Protein AF-A0A836BAC4-F1 (afdb_monomer)

Radius of gyration: 20.28 Å; Cα contacts (8 Å, |Δi|>4): 140; chains: 1; bounding box: 60×24×61 Å

Foldseek 3Di:
DPPVVVVVVVVVVVVVVVVVVVVLVVLQVVLVVLLLQLLLLVQVCLQVLDLDQDDDPDPDFQV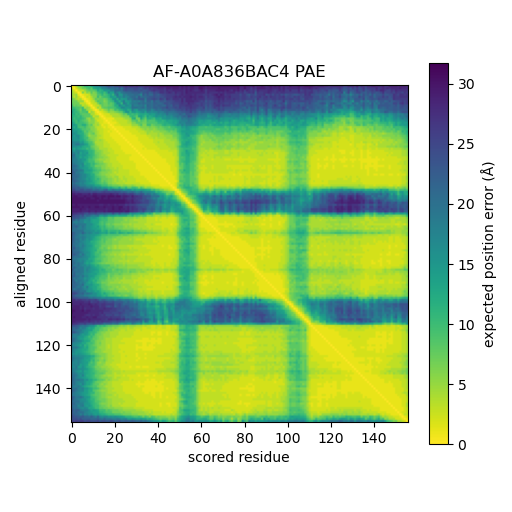VSCVVDVLSQVLLVVLCVLLVHPDHSVVVRVVSVVSNPDPDDPRHDRSLVVSLVSLVVSVVSCVLVSCCVPPVSSSSCSVRSNVSVVSSVVSD

Structure (mmCIF, N/CA/C/O backbone):
data_AF-A0A836BAC4-F1
#
_entry.id   AF-A0A836BAC4-F1
#
loop_
_atom_site.group_PDB
_atom_site.id
_atom_site.type_symbol
_atom_site.label_atom_id
_atom_site.label_alt_id
_atom_site.label_comp_id
_atom_site.label_asym_id
_atom_site.label_entity_id
_atom_site.label_seq_id
_atom_site.pdbx_PDB_ins_code
_atom_site.Cartn_x
_atom_site.Cartn_y
_atom_site.Cartn_z
_atom_site.occupancy
_atom_site.B_iso_or_equiv
_atom_site.auth_seq_id
_atom_site.auth_comp_id
_atom_site.auth_asym_id
_atom_site.auth_atom_id
_atom_site.pdbx_PDB_model_num
ATOM 1 N N . MET A 1 1 ? -40.565 -7.889 39.334 1.00 55.81 1 MET A N 1
ATOM 2 C CA . MET A 1 1 ? -39.093 -8.050 39.348 1.00 55.81 1 MET A CA 1
ATOM 3 C C . MET A 1 1 ? -38.444 -8.237 37.966 1.00 55.81 1 MET A C 1
ATOM 5 O O . MET A 1 1 ? -37.233 -8.116 37.904 1.00 55.81 1 MET A O 1
ATOM 9 N N . LYS A 1 2 ? -39.179 -8.454 36.857 1.00 59.78 2 LYS A N 1
ATOM 10 C CA . LYS A 1 2 ? -38.569 -8.608 35.513 1.00 59.78 2 LYS A CA 1
ATOM 11 C C . LYS A 1 2 ? -38.077 -7.302 34.858 1.00 59.78 2 LYS A C 1
ATOM 13 O O . LYS A 1 2 ? -36.987 -7.287 34.308 1.00 59.78 2 LYS A O 1
ATOM 18 N N . ALA A 1 3 ? -38.812 -6.199 35.007 1.00 61.41 3 ALA A N 1
ATOM 19 C CA . ALA A 1 3 ? -38.512 -4.945 34.300 1.00 61.41 3 ALA A CA 1
ATOM 20 C C . ALA A 1 3 ? -37.167 -4.285 34.681 1.00 61.41 3 ALA A C 1
ATOM 22 O O . ALA A 1 3 ? -36.533 -3.656 33.844 1.00 61.41 3 ALA A O 1
ATOM 23 N N . GLY A 1 4 ? -36.706 -4.437 35.931 1.00 61.09 4 GLY A N 1
ATOM 24 C CA . GLY A 1 4 ? -35.423 -3.869 36.372 1.00 61.09 4 GLY A CA 1
ATOM 25 C C . GLY A 1 4 ? -34.198 -4.614 35.826 1.00 61.09 4 GLY A C 1
ATOM 26 O O . GLY A 1 4 ? -33.178 -3.991 35.554 1.00 61.09 4 GLY A O 1
ATOM 27 N N . TYR A 1 5 ? -34.321 -5.928 35.616 1.00 58.25 5 TYR A N 1
ATOM 28 C CA . TYR A 1 5 ? -33.255 -6.760 35.049 1.00 58.25 5 TYR A CA 1
ATOM 29 C C . TYR A 1 5 ? -33.097 -6.542 33.539 1.00 58.25 5 TYR A C 1
ATOM 31 O O . TYR A 1 5 ? -31.975 -6.488 33.043 1.00 58.25 5 TYR A O 1
ATOM 39 N N . GLU A 1 6 ? -34.203 -6.374 32.811 1.00 62.38 6 GLU A N 1
ATOM 40 C CA . GLU A 1 6 ? -34.182 -6.100 31.366 1.00 62.38 6 GLU A CA 1
ATOM 41 C C . GLU A 1 6 ? -33.557 -4.731 31.053 1.00 62.38 6 GLU A C 1
ATOM 43 O O . GLU A 1 6 ? -32.757 -4.625 30.125 1.00 62.38 6 GLU A O 1
ATOM 48 N N . LEU A 1 7 ? -33.824 -3.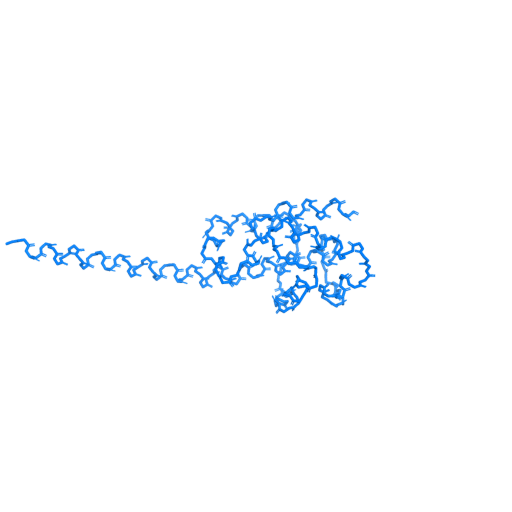711 31.879 1.00 62.66 7 LEU A N 1
ATOM 49 C CA . LEU A 1 7 ? -33.187 -2.397 31.753 1.00 62.66 7 LEU A CA 1
ATOM 50 C C . LEU A 1 7 ? -31.676 -2.457 32.026 1.00 62.66 7 LEU A C 1
ATOM 52 O O . LEU A 1 7 ? -30.898 -1.871 31.280 1.00 62.66 7 LEU A O 1
ATOM 56 N N . GLN A 1 8 ? -31.236 -3.186 33.056 1.00 61.44 8 GLN A N 1
ATOM 57 C CA . GLN A 1 8 ? -29.807 -3.333 33.367 1.00 61.44 8 GLN A CA 1
ATOM 58 C C . GLN A 1 8 ? -29.032 -4.071 32.266 1.00 61.44 8 GLN A C 1
ATOM 60 O O . GLN A 1 8 ? -27.905 -3.683 31.963 1.00 61.44 8 GLN A O 1
ATOM 65 N N . LEU A 1 9 ? -29.639 -5.081 31.634 1.00 63.50 9 LEU A N 1
ATOM 66 C CA . LEU A 1 9 ? -29.056 -5.781 30.485 1.00 63.50 9 LEU A CA 1
ATOM 67 C C . LEU A 1 9 ? -28.949 -4.863 29.259 1.00 63.50 9 LEU A C 1
ATOM 69 O O . LEU A 1 9 ? -27.877 -4.766 28.672 1.00 63.50 9 LEU A O 1
ATOM 73 N N . GLN A 1 10 ? -30.007 -4.112 28.933 1.00 62.62 10 GLN A N 1
ATOM 74 C CA . GLN A 1 10 ? -29.984 -3.151 27.821 1.00 62.62 10 GLN A CA 1
ATOM 75 C C . GLN A 1 10 ? -28.949 -2.037 28.020 1.00 62.62 10 GLN A C 1
ATOM 77 O O . GLN A 1 10 ? -28.268 -1.654 27.071 1.00 62.62 10 GLN A O 1
ATOM 82 N N . THR A 1 11 ? -28.800 -1.542 29.252 1.00 64.31 11 THR A N 1
ATOM 83 C CA . THR A 1 11 ? -27.812 -0.498 29.566 1.00 64.31 11 THR A CA 1
ATOM 84 C C . THR A 1 11 ? -26.385 -1.053 29.480 1.00 64.31 11 THR A C 1
ATOM 86 O O . THR A 1 11 ? -25.502 -0.400 28.934 1.00 64.31 11 THR A O 1
ATOM 89 N N . GLY A 1 12 ? -26.158 -2.282 29.963 1.00 66.00 12 GLY A N 1
ATOM 90 C CA . GLY A 1 12 ? -24.865 -2.962 29.855 1.00 66.00 12 GLY A CA 1
ATOM 91 C C . GLY A 1 12 ? -24.453 -3.240 28.406 1.00 66.00 12 GLY A C 1
ATOM 92 O O . GLY A 1 12 ? -23.298 -3.010 28.047 1.00 66.00 12 GLY A O 1
ATOM 93 N N . ASP A 1 13 ? -25.401 -3.659 27.565 1.00 70.75 13 ASP A N 1
ATOM 94 C CA . ASP A 1 13 ? -25.172 -3.901 26.138 1.00 70.75 13 ASP A CA 1
ATOM 95 C C . ASP A 1 13 ? -24.872 -2.603 25.371 1.00 70.75 13 ASP A C 1
ATOM 97 O O . ASP A 1 13 ? -23.965 -2.583 24.538 1.00 70.75 13 ASP A O 1
ATOM 101 N N . GLN A 1 14 ? -25.559 -1.497 25.687 1.00 71.50 14 GLN A N 1
ATOM 102 C CA . GLN A 1 14 ? -25.270 -0.182 25.098 1.00 71.50 14 GLN A CA 1
ATOM 103 C C . GLN A 1 14 ? -23.874 0.324 25.474 1.00 71.50 14 GLN A C 1
ATOM 105 O O . GLN A 1 14 ? -23.097 0.687 24.594 1.00 71.50 14 GLN A O 1
ATOM 110 N N . THR A 1 15 ? -23.504 0.267 26.756 1.00 76.06 15 THR A N 1
ATOM 111 C CA . THR A 1 15 ? -22.170 0.695 27.206 1.00 76.06 15 THR A CA 1
ATOM 112 C C . THR A 1 15 ? -21.056 -0.176 26.611 1.00 76.06 15 THR A C 1
ATOM 114 O O . THR A 1 15 ? -19.972 0.318 26.298 1.00 76.06 15 THR A O 1
ATOM 117 N N . LEU A 1 16 ? -21.285 -1.479 26.414 1.00 77.06 16 LEU A N 1
ATOM 118 C CA . LEU A 1 16 ? -20.341 -2.354 25.710 1.00 77.06 16 LEU A CA 1
ATOM 119 C C . LEU A 1 16 ? -20.184 -1.961 24.235 1.00 77.06 16 LEU A C 1
ATOM 121 O O . LEU A 1 16 ? -19.056 -1.911 23.743 1.00 77.06 16 LEU A O 1
ATOM 125 N N . GLN A 1 17 ? -21.283 -1.659 23.542 1.00 77.50 17 GLN A N 1
ATOM 126 C CA . GLN A 1 17 ? -21.255 -1.226 22.143 1.00 77.50 17 GLN A CA 1
ATOM 127 C C . GLN A 1 17 ? -20.523 0.109 21.959 1.00 77.50 17 GLN A C 1
ATOM 129 O O . GLN A 1 17 ? -19.695 0.219 21.056 1.00 77.50 17 GLN A O 1
ATOM 134 N N . GLU A 1 18 ? -20.759 1.085 22.836 1.00 80.75 18 GLU A N 1
ATOM 135 C CA . GLU A 1 18 ? -20.066 2.381 22.820 1.00 80.75 18 GLU A CA 1
ATOM 136 C C . GLU A 1 18 ? -18.555 2.210 23.020 1.00 80.75 18 GLU A C 1
ATOM 138 O O . GLU A 1 18 ? -17.760 2.680 22.207 1.00 80.75 18 GLU A O 1
ATOM 143 N N . ASN A 1 19 ? -18.145 1.426 24.023 1.00 84.19 19 ASN A N 1
ATOM 144 C CA . ASN A 1 19 ? -16.730 1.139 24.277 1.00 84.19 19 ASN A CA 1
ATOM 145 C C . ASN A 1 19 ? -16.043 0.417 23.103 1.00 84.19 19 ASN A C 1
ATOM 147 O O . ASN A 1 19 ? -14.848 0.608 22.861 1.00 84.19 19 ASN A O 1
ATOM 151 N N . LEU A 1 20 ? -16.761 -0.456 22.391 1.00 86.00 20 LEU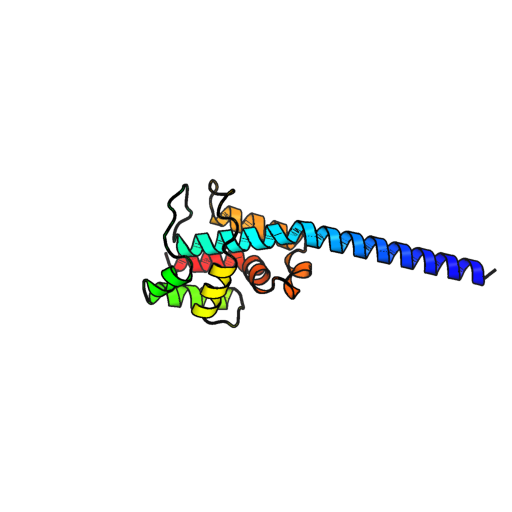 A N 1
ATOM 152 C CA . LEU A 1 20 ? -16.236 -1.126 21.200 1.00 86.00 20 LEU A CA 1
ATOM 153 C C . LEU A 1 20 ? -16.092 -0.151 20.027 1.00 86.00 20 LEU A C 1
ATOM 155 O O . LEU A 1 20 ? -15.061 -0.175 19.353 1.00 86.00 20 LEU A O 1
ATOM 159 N N . ALA A 1 21 ? -17.073 0.730 19.823 1.00 86.25 21 ALA A N 1
ATOM 160 C CA . ALA A 1 21 ? -17.029 1.754 18.785 1.00 86.25 21 ALA A CA 1
ATOM 161 C C . ALA A 1 21 ? -15.885 2.755 19.013 1.00 86.25 21 ALA A C 1
ATOM 163 O O . ALA A 1 21 ? -15.142 3.060 18.080 1.00 86.25 21 ALA A O 1
ATOM 164 N N . GLU A 1 22 ? -15.676 3.208 20.253 1.00 87.88 22 GLU A N 1
ATOM 165 C CA . GLU A 1 22 ? -14.561 4.094 20.612 1.00 87.88 22 GLU A CA 1
ATOM 166 C C . GLU A 1 22 ? -13.200 3.436 20.372 1.00 87.88 22 GLU A C 1
ATOM 168 O O . GLU A 1 22 ? -12.298 4.045 19.790 1.00 87.88 22 GLU A O 1
ATOM 173 N N . LYS A 1 23 ? -13.049 2.164 20.766 1.00 88.31 23 LYS A N 1
ATOM 174 C CA . LYS A 1 23 ? -11.821 1.400 20.510 1.00 88.31 23 LYS A CA 1
ATOM 175 C C . LYS A 1 23 ? -11.554 1.242 19.021 1.00 88.31 23 LYS A C 1
ATOM 177 O O . LYS A 1 23 ? -10.406 1.391 18.604 1.00 88.31 23 LYS A O 1
ATOM 182 N N . GLU A 1 24 ? -12.579 0.953 18.222 1.00 88.19 24 GLU A N 1
ATOM 183 C CA . GLU A 1 24 ? -12.422 0.848 16.771 1.00 88.19 24 GLU A CA 1
ATOM 184 C C . GLU A 1 24 ? -12.034 2.199 16.153 1.00 88.19 24 GLU A C 1
ATOM 186 O O . GLU A 1 24 ? -11.110 2.257 15.340 1.00 88.19 24 GLU A O 1
ATOM 191 N N . ALA A 1 25 ? -12.681 3.291 16.566 1.00 89.69 25 ALA A N 1
ATOM 192 C CA . ALA A 1 25 ? -12.361 4.636 16.093 1.00 89.69 25 ALA A CA 1
ATOM 193 C C . ALA A 1 25 ? -10.911 5.026 16.424 1.00 89.69 25 ALA A C 1
ATOM 195 O O . ALA A 1 25 ? -10.182 5.505 15.554 1.00 89.69 25 ALA A O 1
ATOM 196 N N . PHE A 1 26 ? -10.458 4.747 17.649 1.00 90.31 26 PHE A N 1
ATOM 197 C CA . PHE A 1 26 ? -9.071 4.967 18.051 1.00 90.31 26 PHE A CA 1
ATOM 198 C C . PHE A 1 26 ? -8.092 4.105 17.241 1.00 90.31 26 PHE A C 1
ATOM 200 O O . PHE A 1 26 ? -7.066 4.598 16.774 1.00 90.31 26 PHE A O 1
ATOM 207 N N . GLN A 1 27 ? -8.409 2.825 17.021 1.00 90.00 27 GLN A N 1
ATOM 208 C CA . GLN A 1 27 ? -7.583 1.942 16.194 1.00 90.00 27 GLN A CA 1
ATOM 209 C C . GLN A 1 27 ? -7.455 2.462 14.762 1.00 90.00 27 GLN A C 1
ATOM 211 O O . GLN A 1 27 ? -6.346 2.488 14.234 1.00 90.00 27 GLN A O 1
ATOM 216 N N . ARG A 1 28 ? -8.552 2.918 14.145 1.00 91.38 28 ARG A N 1
ATOM 217 C CA . ARG A 1 28 ? -8.522 3.534 12.809 1.00 91.38 28 ARG A CA 1
ATOM 218 C C . ARG A 1 28 ? -7.590 4.744 12.784 1.00 91.38 28 ARG A C 1
ATOM 220 O O . ARG A 1 28 ? -6.681 4.770 11.959 1.00 91.38 28 ARG A O 1
ATOM 227 N N . LEU A 1 29 ? -7.743 5.658 13.745 1.00 92.06 29 LEU A N 1
ATOM 228 C CA . LEU A 1 29 ? -6.929 6.873 13.857 1.00 92.06 29 LEU A CA 1
ATOM 229 C C . LEU A 1 29 ? -5.423 6.573 13.962 1.00 92.06 29 LEU A C 1
ATOM 231 O O . LEU A 1 29 ? -4.603 7.279 13.383 1.00 92.06 29 LEU A O 1
ATOM 235 N N . MET A 1 30 ? -5.051 5.514 14.686 1.00 91.69 30 MET A N 1
ATOM 236 C CA . MET A 1 30 ? -3.647 5.137 14.878 1.00 91.69 30 MET A CA 1
ATOM 237 C C . MET A 1 30 ? -3.061 4.349 13.698 1.00 91.69 30 MET A C 1
ATOM 239 O O . MET A 1 30 ? -1.864 4.450 13.421 1.00 91.69 30 MET A O 1
ATOM 243 N N . LEU A 1 31 ? -3.875 3.536 13.019 1.00 93.19 31 LEU A N 1
ATOM 244 C CA . LEU A 1 31 ? -3.425 2.649 11.942 1.00 93.19 31 LEU A CA 1
ATOM 245 C C . LEU A 1 31 ? -3.392 3.340 10.576 1.00 93.19 31 LEU A C 1
ATOM 247 O O . LEU A 1 31 ? -2.526 3.016 9.767 1.00 93.19 31 LEU A O 1
ATOM 251 N N . GLU A 1 32 ? -4.283 4.298 10.328 1.00 92.69 32 GLU A N 1
ATOM 252 C CA . GLU A 1 32 ? -4.364 5.063 9.079 1.00 92.69 32 GLU A CA 1
ATOM 253 C C . GLU A 1 32 ? -3.018 5.660 8.627 1.00 92.69 32 GLU A C 1
ATOM 255 O O . GLU A 1 32 ? -2.561 5.309 7.532 1.00 92.69 32 GLU A O 1
ATOM 260 N N . PRO A 1 33 ? -2.304 6.460 9.444 1.00 89.56 33 PRO A N 1
ATOM 261 C CA . PRO A 1 33 ? -1.028 7.034 9.019 1.00 89.56 33 PRO A CA 1
ATOM 262 C C . PRO A 1 33 ? 0.034 5.961 8.746 1.00 89.56 33 PRO A C 1
ATOM 264 O O . PRO A 1 33 ? 0.879 6.134 7.871 1.00 89.56 33 PRO A O 1
ATOM 267 N N . GLN A 1 34 ? -0.018 4.828 9.452 1.00 90.25 34 GLN A N 1
ATOM 268 C CA . GLN A 1 34 ? 0.926 3.723 9.265 1.00 90.25 34 GLN A CA 1
ATOM 269 C C . GLN A 1 34 ? 0.679 2.972 7.949 1.00 90.25 34 GLN A C 1
ATOM 271 O O . GLN A 1 34 ? 1.633 2.565 7.287 1.00 90.25 34 GLN A O 1
ATOM 276 N N . VAL A 1 35 ? -0.591 2.802 7.565 1.00 91.62 35 VAL A N 1
ATOM 277 C CA . VAL A 1 35 ? -0.990 2.206 6.281 1.00 91.62 35 VAL A CA 1
ATOM 278 C C . VAL A 1 35 ? -0.546 3.090 5.119 1.00 91.62 35 VAL A C 1
ATOM 280 O O . VAL A 1 35 ? 0.062 2.590 4.172 1.00 91.62 35 VAL A O 1
ATOM 283 N N . ILE A 1 36 ? -0.790 4.400 5.217 1.00 89.12 36 ILE A N 1
ATOM 284 C CA . ILE A 1 36 ? -0.366 5.376 4.206 1.00 89.12 36 ILE A CA 1
ATOM 285 C C . ILE A 1 36 ? 1.160 5.373 4.075 1.00 89.12 36 ILE A C 1
ATOM 287 O O . ILE A 1 36 ? 1.677 5.203 2.973 1.00 89.12 36 ILE A O 1
ATOM 291 N N . ALA A 1 37 ? 1.885 5.478 5.193 1.00 84.81 37 ALA A N 1
ATOM 292 C CA . ALA A 1 37 ? 3.344 5.505 5.188 1.00 84.81 37 ALA A CA 1
ATOM 293 C C . ALA A 1 37 ? 3.950 4.242 4.557 1.00 84.81 37 ALA A C 1
ATOM 295 O O . ALA A 1 37 ? 4.846 4.344 3.722 1.00 84.81 37 ALA A O 1
ATOM 296 N N . LEU A 1 38 ? 3.441 3.051 4.897 1.00 88.19 38 LEU A N 1
ATOM 297 C CA . LEU A 1 38 ? 3.967 1.807 4.336 1.00 88.19 38 LEU A CA 1
ATOM 298 C C . LEU A 1 38 ? 3.735 1.710 2.819 1.00 88.19 38 LEU A C 1
ATOM 300 O O . LEU A 1 38 ? 4.646 1.325 2.083 1.00 88.19 38 LEU A O 1
ATOM 304 N N . ALA A 1 39 ? 2.546 2.087 2.343 1.00 88.56 39 ALA A N 1
ATOM 305 C CA . ALA A 1 39 ? 2.235 2.112 0.914 1.00 88.56 39 ALA A CA 1
ATOM 306 C C . ALA A 1 39 ? 3.121 3.113 0.146 1.00 88.56 39 ALA A C 1
ATOM 308 O O . ALA A 1 39 ? 3.618 2.803 -0.943 1.00 88.56 39 ALA A O 1
ATOM 309 N N . SER A 1 40 ? 3.388 4.283 0.732 1.00 82.31 40 SER A N 1
ATOM 310 C CA . SER A 1 40 ? 4.312 5.277 0.174 1.00 82.31 40 SER A CA 1
ATOM 311 C C . SER A 1 40 ? 5.749 4.755 0.107 1.00 82.31 40 SER A C 1
ATOM 313 O O . SER A 1 40 ? 6.410 4.899 -0.924 1.00 82.31 40 SER A O 1
ATOM 315 N N . THR A 1 41 ? 6.227 4.079 1.154 1.00 81.88 41 THR A N 1
ATOM 316 C CA . THR A 1 41 ? 7.559 3.455 1.167 1.00 81.88 41 THR A CA 1
ATOM 317 C C . THR A 1 41 ? 7.689 2.379 0.091 1.00 81.88 41 THR A C 1
ATOM 319 O O . THR A 1 41 ? 8.698 2.333 -0.616 1.00 81.88 41 THR A O 1
ATOM 322 N N . PHE A 1 42 ? 6.659 1.552 -0.103 1.00 86.31 42 PHE A N 1
ATOM 323 C CA . PHE A 1 42 ? 6.645 0.565 -1.185 1.00 86.31 42 PHE A CA 1
ATOM 324 C C . PHE A 1 42 ? 6.670 1.229 -2.572 1.00 86.31 42 PHE A C 1
ATOM 326 O O . PHE A 1 42 ? 7.445 0.843 -3.443 1.00 86.31 42 PHE A O 1
ATOM 333 N N . THR A 1 43 ? 5.907 2.301 -2.770 1.00 85.06 43 THR A N 1
ATOM 334 C CA . THR A 1 43 ? 5.927 3.079 -4.020 1.00 85.06 43 THR A CA 1
ATOM 335 C C . THR A 1 43 ? 7.322 3.644 -4.309 1.00 85.06 43 THR A C 1
ATOM 337 O O . THR A 1 43 ? 7.819 3.567 -5.435 1.00 85.06 43 THR A O 1
ATOM 340 N N . ALA A 1 44 ? 8.002 4.157 -3.281 1.00 78.94 44 ALA A N 1
ATOM 341 C CA . ALA A 1 44 ? 9.380 4.619 -3.400 1.00 78.94 44 ALA A CA 1
ATOM 342 C C . ALA A 1 44 ? 10.351 3.478 -3.753 1.00 78.94 44 ALA A C 1
ATOM 344 O O . ALA A 1 44 ? 11.269 3.700 -4.547 1.00 78.94 44 ALA A O 1
ATOM 345 N N . ARG A 1 45 ? 10.128 2.267 -3.218 1.00 80.38 45 ARG A N 1
ATOM 346 C CA . ARG A 1 45 ? 10.891 1.051 -3.549 1.00 80.38 45 ARG A CA 1
ATOM 347 C C . ARG A 1 45 ? 10.751 0.645 -5.018 1.00 80.38 45 ARG A C 1
ATOM 349 O O . ARG A 1 45 ? 11.742 0.189 -5.596 1.00 80.38 45 ARG A O 1
ATOM 356 N N . ILE A 1 46 ? 9.563 0.804 -5.612 1.00 82.81 46 ILE A N 1
ATOM 357 C CA . ILE A 1 46 ? 9.341 0.552 -7.046 1.00 82.81 46 ILE A CA 1
ATOM 358 C C . ILE A 1 46 ? 10.205 1.511 -7.870 1.00 82.81 46 ILE A C 1
A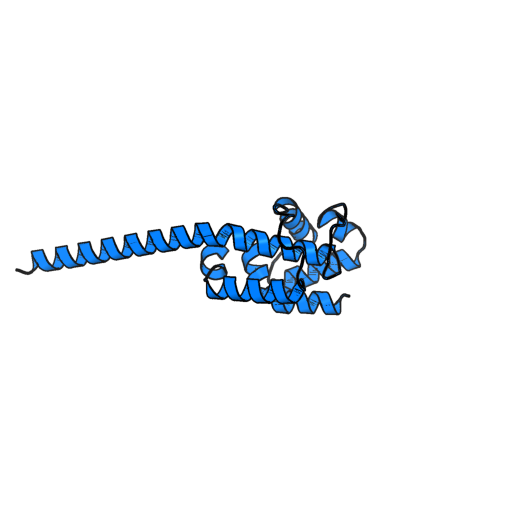TOM 360 O O . ILE A 1 46 ? 11.029 1.080 -8.672 1.00 82.81 46 ILE A O 1
ATOM 364 N N . ILE A 1 47 ? 10.071 2.816 -7.611 1.00 77.50 47 ILE A N 1
ATOM 365 C CA . ILE A 1 47 ? 10.746 3.868 -8.386 1.00 77.50 47 ILE A CA 1
ATOM 366 C C . ILE A 1 47 ? 12.273 3.777 -8.254 1.00 77.50 47 ILE A C 1
ATOM 368 O O . ILE A 1 47 ? 13.003 4.069 -9.202 1.00 77.50 47 ILE A O 1
ATOM 372 N N . SER A 1 48 ? 12.784 3.407 -7.075 1.00 72.44 48 SER A N 1
ATOM 373 C CA . SER A 1 48 ? 14.227 3.354 -6.832 1.00 72.44 48 SER A CA 1
ATOM 374 C C . SER A 1 48 ? 14.922 2.156 -7.479 1.00 72.44 48 SER A C 1
ATOM 376 O O . SER A 1 48 ? 16.146 2.198 -7.611 1.00 72.44 48 SER A O 1
ATOM 378 N N . GLY A 1 49 ? 14.198 1.078 -7.806 1.00 64.19 49 GLY A N 1
ATOM 379 C CA . GLY A 1 49 ? 14.759 -0.180 -8.321 1.00 64.19 49 GLY A CA 1
ATOM 380 C C . GLY A 1 49 ? 15.749 -0.894 -7.381 1.00 64.19 49 GLY A C 1
ATOM 381 O O . GLY A 1 49 ? 16.211 -1.985 -7.684 1.00 64.19 49 GLY A O 1
ATOM 382 N N . LYS A 1 50 ? 16.083 -0.312 -6.222 1.00 57.84 50 LYS A N 1
ATOM 383 C CA . LYS A 1 50 ? 17.027 -0.841 -5.225 1.00 57.84 50 LYS A CA 1
ATOM 384 C C . LYS A 1 50 ? 16.469 -0.655 -3.819 1.00 57.84 50 LYS A C 1
ATOM 386 O O . LYS A 1 50 ? 15.837 0.370 -3.543 1.00 57.84 50 LYS A O 1
ATOM 391 N N . ALA A 1 51 ? 16.797 -1.583 -2.918 1.00 50.44 51 ALA A N 1
ATOM 392 C CA . ALA A 1 51 ? 16.756 -1.347 -1.477 1.00 50.44 51 ALA A CA 1
ATOM 393 C C . ALA A 1 51 ? 17.771 -0.235 -1.156 1.00 50.44 51 ALA A C 1
ATOM 395 O O . ALA A 1 51 ? 18.974 -0.476 -1.084 1.00 50.44 51 ALA A O 1
ATOM 396 N N . ARG A 1 52 ? 17.321 1.023 -1.123 1.00 48.06 52 ARG A N 1
ATOM 397 C CA . ARG A 1 52 ? 18.215 2.175 -0.964 1.00 48.06 52 ARG A CA 1
ATOM 398 C C . ARG A 1 52 ? 18.680 2.292 0.486 1.00 48.06 52 ARG A C 1
ATOM 400 O O . ARG A 1 52 ? 17.855 2.368 1.386 1.00 48.06 52 ARG A O 1
ATOM 407 N N . SER A 1 53 ? 19.989 2.426 0.674 1.00 36.34 53 SER A N 1
ATOM 408 C CA . SER A 1 53 ? 20.588 3.106 1.820 1.00 36.34 53 SER A CA 1
ATOM 409 C C . SER A 1 53 ? 20.985 4.517 1.372 1.00 36.34 53 SER A C 1
ATOM 411 O O . SER A 1 53 ? 21.995 4.684 0.688 1.00 36.34 53 SER A O 1
ATOM 413 N N . GLY A 1 54 ? 20.190 5.526 1.720 1.00 35.88 54 GLY A N 1
ATOM 414 C CA . GLY A 1 54 ? 20.584 6.926 1.553 1.00 35.88 54 GLY A CA 1
ATOM 415 C C . GLY A 1 54 ? 19.922 7.718 0.420 1.00 35.88 54 GLY A C 1
ATOM 416 O O . GLY A 1 54 ? 19.386 7.201 -0.564 1.00 35.88 54 GLY A O 1
ATOM 417 N N . SER A 1 55 ? 19.966 9.024 0.661 1.00 36.56 55 SER A N 1
ATOM 418 C CA . SER A 1 55 ? 19.266 10.149 0.061 1.00 36.56 55 SER A CA 1
ATOM 419 C C . SER A 1 55 ? 19.754 10.491 -1.344 1.00 36.56 55 SER A C 1
ATOM 421 O O . SER A 1 55 ? 20.682 11.272 -1.524 1.00 36.56 55 SER A O 1
ATOM 423 N N . ASP A 1 56 ? 19.054 9.976 -2.351 1.00 42.88 56 ASP A N 1
ATOM 424 C CA . ASP A 1 56 ? 19.097 10.561 -3.688 1.00 42.88 56 ASP A CA 1
ATOM 425 C C . ASP A 1 56 ? 17.656 10.786 -4.165 1.00 42.88 56 ASP A C 1
ATOM 427 O O . ASP A 1 56 ? 16.906 9.812 -4.358 1.00 42.88 56 ASP A O 1
ATOM 431 N N . PRO A 1 57 ? 17.189 12.045 -4.261 1.00 43.22 57 PRO A N 1
ATOM 432 C CA . PRO A 1 57 ? 15.820 12.339 -4.620 1.00 43.22 57 PRO A CA 1
ATOM 433 C C . PRO A 1 57 ? 15.640 12.068 -6.113 1.00 43.22 57 PRO A C 1
ATOM 435 O O . PRO A 1 57 ? 15.733 12.972 -6.935 1.00 43.22 57 PRO A O 1
ATOM 438 N N . SER A 1 58 ? 15.357 10.813 -6.475 1.00 51.03 58 SER A N 1
ATOM 439 C CA . SER A 1 58 ? 14.962 10.474 -7.842 1.00 51.03 58 SER A CA 1
ATOM 440 C C . SER A 1 58 ? 13.771 11.346 -8.233 1.00 51.03 58 SER A C 1
ATOM 442 O O . SER A 1 58 ? 12.733 11.375 -7.561 1.00 51.03 58 SER A O 1
ATOM 444 N N . SER A 1 59 ? 14.018 12.128 -9.271 1.00 56.09 59 SER A N 1
ATOM 445 C CA . SER A 1 59 ? 13.218 13.193 -9.839 1.00 56.09 59 SER A CA 1
ATOM 446 C C . SER A 1 59 ? 12.051 12.609 -10.638 1.00 56.09 59 SER A C 1
ATOM 448 O O . SER A 1 59 ? 12.262 11.946 -11.647 1.00 56.09 59 SER A O 1
ATOM 450 N N . GLY A 1 60 ? 10.816 12.861 -10.188 1.00 65.38 60 GLY A N 1
ATOM 451 C CA . GLY A 1 60 ? 9.629 12.792 -11.052 1.00 65.38 60 GLY A CA 1
ATOM 452 C C . GLY A 1 60 ? 8.460 11.890 -10.626 1.00 65.38 60 GLY A C 1
ATOM 453 O O . GLY A 1 60 ? 7.472 11.842 -11.352 1.00 65.38 60 GLY A O 1
ATOM 454 N N . GLY A 1 61 ? 8.521 11.221 -9.470 1.00 75.75 61 GLY A N 1
ATOM 455 C CA . GLY A 1 61 ? 7.395 10.401 -8.991 1.00 75.75 61 GLY A CA 1
ATOM 456 C C . GLY A 1 61 ? 7.128 9.160 -9.855 1.00 75.75 61 GLY A C 1
ATOM 457 O O . GLY A 1 61 ? 7.948 8.782 -10.697 1.00 75.75 61 GLY A O 1
ATOM 458 N N . MET A 1 62 ? 5.995 8.499 -9.627 1.00 85.69 62 MET A N 1
ATOM 459 C CA . MET A 1 62 ? 5.583 7.301 -10.355 1.00 85.69 62 MET A CA 1
ATOM 460 C C . MET A 1 62 ? 5.241 7.623 -11.814 1.00 85.69 62 MET A C 1
ATOM 462 O O . MET A 1 62 ? 5.601 6.838 -12.691 1.00 85.69 62 MET A O 1
ATOM 466 N N . LYS A 1 63 ? 4.645 8.793 -12.115 1.00 86.62 63 LYS A N 1
ATOM 467 C CA . LYS A 1 63 ? 4.377 9.185 -13.513 1.00 86.62 63 LYS A CA 1
ATOM 468 C C . LYS A 1 63 ? 5.661 9.299 -14.332 1.00 86.62 63 LYS A C 1
ATOM 470 O O . LYS A 1 63 ? 5.739 8.743 -15.424 1.00 86.62 63 LYS A O 1
ATOM 475 N N . ALA A 1 64 ? 6.704 9.953 -13.818 1.00 83.94 64 ALA A N 1
ATOM 476 C CA . ALA A 1 64 ? 7.970 10.008 -14.554 1.00 83.94 64 ALA A CA 1
ATOM 477 C C . ALA A 1 64 ? 8.658 8.639 -14.644 1.00 83.94 64 ALA A C 1
ATOM 479 O O . ALA A 1 64 ? 9.353 8.374 -15.624 1.00 83.94 64 ALA A O 1
ATOM 480 N N . PHE A 1 65 ? 8.472 7.770 -13.644 1.00 85.25 65 PHE A N 1
ATOM 481 C CA . PHE A 1 65 ? 9.018 6.416 -13.665 1.00 85.25 65 PHE A CA 1
ATOM 482 C C . PHE A 1 65 ? 8.442 5.591 -14.822 1.00 85.25 65 PHE A C 1
ATOM 484 O O . PHE A 1 65 ? 9.223 5.040 -15.600 1.00 85.25 65 PHE A O 1
ATOM 491 N N . ILE A 1 66 ? 7.114 5.558 -14.985 1.00 89.06 66 ILE A N 1
ATOM 492 C CA . ILE A 1 66 ? 6.471 4.793 -16.067 1.00 89.06 66 ILE A CA 1
ATOM 493 C C . ILE A 1 66 ? 6.710 5.404 -17.454 1.00 89.06 66 ILE A C 1
ATOM 495 O O . ILE A 1 66 ? 6.792 4.671 -18.430 1.00 89.06 66 ILE A O 1
ATOM 499 N N . LEU A 1 67 ? 6.893 6.729 -17.553 1.00 87.75 67 LEU A N 1
ATOM 500 C CA . LEU A 1 67 ? 7.194 7.408 -18.823 1.00 87.75 67 LEU A CA 1
ATOM 501 C C . LEU A 1 67 ? 8.647 7.228 -19.284 1.00 87.75 67 LEU A C 1
ATOM 503 O O . LEU A 1 67 ? 8.975 7.547 -20.427 1.00 87.75 67 LEU A O 1
ATOM 507 N N . LYS A 1 68 ? 9.538 6.751 -18.408 1.00 84.38 68 LYS A N 1
ATOM 508 C CA . LYS A 1 68 ? 10.961 6.600 -18.728 1.00 84.38 68 LYS A CA 1
ATOM 509 C C . LYS A 1 68 ? 11.207 5.514 -19.778 1.00 84.38 68 LYS A C 1
ATOM 511 O O . LYS A 1 68 ? 12.088 5.687 -20.618 1.00 84.38 68 LYS A O 1
ATOM 516 N N . ASN A 1 69 ? 10.480 4.400 -19.706 1.00 84.75 69 ASN A N 1
ATOM 517 C CA . ASN A 1 69 ? 10.507 3.319 -20.690 1.00 84.75 69 ASN A CA 1
ATOM 518 C C . ASN A 1 69 ? 9.261 2.422 -20.553 1.00 84.75 69 ASN A C 1
ATOM 520 O O . ASN A 1 69 ? 8.583 2.416 -19.527 1.00 84.75 69 ASN A O 1
ATOM 524 N N . GLU A 1 70 ? 8.991 1.636 -21.594 1.00 89.06 70 GLU A N 1
ATOM 525 C CA . GLU A 1 70 ? 7.855 0.707 -21.641 1.00 89.06 70 GLU A CA 1
ATOM 526 C C . GLU A 1 70 ? 7.950 -0.397 -20.569 1.00 89.06 70 GLU A C 1
ATOM 528 O O . GLU A 1 70 ? 6.942 -0.791 -19.987 1.00 89.06 70 GLU A O 1
ATOM 533 N N . GLU A 1 71 ? 9.160 -0.861 -20.246 1.00 88.69 71 GLU A N 1
ATOM 534 C CA . GLU A 1 71 ? 9.398 -1.906 -19.237 1.00 88.69 71 GLU A CA 1
ATOM 535 C C . GLU A 1 71 ? 8.899 -1.496 -17.842 1.00 88.69 71 GLU A C 1
ATOM 537 O O . GLU A 1 71 ? 8.288 -2.303 -17.141 1.00 88.69 71 GLU A O 1
ATOM 542 N N . ASN A 1 72 ? 9.080 -0.231 -17.454 1.00 88.88 72 ASN A N 1
ATOM 543 C CA . ASN A 1 72 ? 8.591 0.311 -16.188 1.00 88.88 72 ASN A CA 1
ATOM 544 C C . ASN A 1 72 ? 7.059 0.360 -16.144 1.00 88.88 72 ASN A C 1
ATOM 546 O O . ASN A 1 72 ? 6.462 0.025 -15.120 1.00 88.88 72 ASN A O 1
ATOM 550 N N . SER A 1 73 ? 6.417 0.750 -17.249 1.00 90.88 73 SER A N 1
ATOM 551 C CA . SER A 1 73 ? 4.954 0.729 -17.366 1.00 90.88 73 SER A CA 1
ATOM 552 C C . SER A 1 73 ? 4.415 -0.701 -17.244 1.00 90.88 73 SER A C 1
ATOM 554 O O . SER A 1 73 ? 3.496 -0.968 -16.464 1.00 90.88 73 SER A O 1
ATOM 556 N N . GLN A 1 74 ? 5.055 -1.660 -17.922 1.00 92.69 74 GLN A N 1
ATOM 557 C CA . GLN A 1 74 ? 4.709 -3.079 -17.828 1.00 92.69 74 GLN A CA 1
ATOM 558 C C . GLN A 1 74 ? 4.922 -3.644 -16.421 1.00 92.69 74 GLN A C 1
ATOM 560 O O . GLN A 1 74 ? 4.088 -4.418 -15.950 1.00 92.69 74 GLN A O 1
ATOM 565 N N . LEU A 1 75 ? 5.998 -3.254 -15.732 1.00 91.44 75 LEU A N 1
ATOM 566 C CA . LEU A 1 75 ? 6.244 -3.629 -14.341 1.00 91.44 75 LEU A CA 1
ATOM 567 C C . LEU A 1 75 ? 5.111 -3.143 -13.434 1.00 91.44 75 LEU A C 1
ATOM 569 O O . LEU A 1 75 ? 4.531 -3.942 -12.704 1.00 91.44 75 LEU A O 1
ATOM 573 N N . VAL A 1 76 ? 4.737 -1.865 -13.517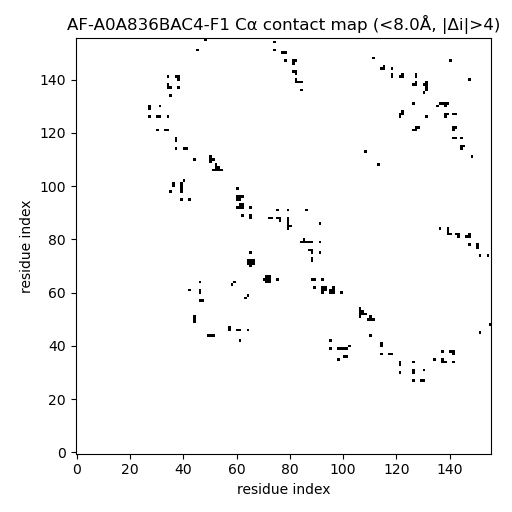 1.00 91.38 76 VAL A N 1
ATOM 574 C CA . VAL A 1 76 ? 3.613 -1.323 -12.735 1.00 91.38 76 VAL A CA 1
ATOM 575 C C . VAL A 1 76 ? 2.300 -2.032 -13.089 1.00 91.38 76 VAL A C 1
ATOM 577 O O . VAL A 1 76 ? 1.516 -2.361 -12.199 1.00 91.38 76 VAL A O 1
ATOM 580 N N . GLY A 1 77 ? 2.083 -2.368 -14.362 1.00 93.19 77 GLY A N 1
ATOM 581 C CA . GLY A 1 77 ? 0.940 -3.174 -14.803 1.00 93.19 77 GLY A CA 1
ATOM 582 C C . GLY A 1 77 ? 0.923 -4.604 -14.245 1.00 93.19 77 GLY A C 1
ATOM 583 O O . GLY A 1 77 ? -0.146 -5.175 -14.036 1.00 93.19 77 GLY A O 1
ATOM 584 N N . LYS A 1 78 ? 2.085 -5.209 -13.978 1.00 93.06 78 LYS A N 1
ATOM 585 C CA . LYS A 1 78 ? 2.176 -6.501 -13.275 1.00 93.06 78 LYS A CA 1
ATOM 586 C C . LYS A 1 78 ? 1.895 -6.334 -11.784 1.00 93.06 78 LYS A C 1
ATOM 588 O O . LYS A 1 78 ? 1.122 -7.105 -11.226 1.00 93.06 78 LYS A O 1
ATOM 593 N N . LEU A 1 79 ? 2.471 -5.311 -11.156 1.00 93.19 79 LEU A N 1
ATOM 594 C CA . LEU A 1 79 ? 2.315 -5.052 -9.722 1.00 93.19 79 LEU A CA 1
ATOM 595 C C . LEU A 1 79 ? 0.869 -4.728 -9.340 1.00 93.19 79 LEU A C 1
ATOM 597 O O . LEU A 1 79 ? 0.374 -5.242 -8.345 1.00 93.19 79 LEU A O 1
ATOM 601 N N . THR A 1 80 ? 0.165 -3.928 -10.141 1.00 93.56 80 THR A N 1
ATOM 602 C CA . THR A 1 80 ? -1.268 -3.641 -9.938 1.00 93.56 80 THR A CA 1
ATOM 603 C C . THR A 1 80 ? -2.106 -4.918 -9.967 1.00 93.56 80 THR A C 1
ATOM 605 O O . THR A 1 80 ? -2.922 -5.129 -9.073 1.00 93.56 80 THR A O 1
ATOM 608 N N . LYS A 1 81 ? -1.827 -5.833 -10.905 1.00 94.56 81 LYS A N 1
ATOM 609 C CA . LYS A 1 81 ? -2.475 -7.154 -10.960 1.00 94.56 81 LYS A CA 1
ATOM 610 C C . LYS A 1 81 ? -2.162 -8.019 -9.742 1.00 94.56 81 LYS A C 1
ATOM 612 O O . LYS A 1 81 ? -3.083 -8.610 -9.188 1.00 94.56 81 LYS A O 1
ATOM 617 N N . VAL A 1 82 ? -0.900 -8.076 -9.309 1.00 94.62 82 VAL A N 1
ATOM 618 C CA . VAL A 1 82 ? -0.494 -8.806 -8.089 1.00 94.62 82 VAL A CA 1
ATOM 619 C C . VAL A 1 82 ? -1.181 -8.223 -6.852 1.00 94.62 82 VAL A C 1
ATOM 621 O O . VAL A 1 82 ? -1.648 -8.955 -5.990 1.00 94.62 82 VAL A O 1
ATOM 624 N N . ALA A 1 83 ? -1.333 -6.901 -6.790 1.00 91.81 83 ALA A N 1
ATOM 625 C CA . ALA A 1 83 ? -2.073 -6.239 -5.724 1.00 91.81 83 ALA A CA 1
ATOM 626 C C . ALA A 1 83 ? -3.601 -6.438 -5.813 1.00 91.81 83 ALA A C 1
ATOM 628 O O . ALA A 1 83 ? -4.314 -5.979 -4.922 1.00 91.81 83 ALA A O 1
ATOM 629 N N . GLY A 1 84 ? -4.124 -7.079 -6.865 1.00 92.00 84 GLY A N 1
ATOM 630 C CA . GLY A 1 84 ? -5.563 -7.216 -7.098 1.00 92.00 84 GLY A CA 1
ATOM 631 C C . GLY A 1 84 ? -6.262 -5.884 -7.387 1.00 92.00 84 GLY A C 1
ATOM 632 O O . GLY A 1 84 ? -7.447 -5.735 -7.096 1.00 92.00 84 GLY A O 1
ATOM 633 N N . LEU A 1 85 ? -5.527 -4.898 -7.907 1.00 91.44 85 LEU A N 1
ATOM 634 C CA . LEU A 1 85 ? -6.061 -3.599 -8.298 1.00 91.44 85 LEU A CA 1
ATOM 635 C C . LEU A 1 85 ? -6.522 -3.655 -9.754 1.00 91.44 85 LEU A C 1
ATOM 637 O O . LEU A 1 85 ? -5.740 -3.973 -10.650 1.00 91.44 85 LEU A O 1
ATOM 641 N N . ASP A 1 86 ? -7.786 -3.310 -9.983 1.00 91.00 86 ASP A N 1
ATOM 642 C CA . ASP A 1 86 ? -8.335 -3.123 -11.326 1.00 91.00 86 ASP A CA 1
ATOM 643 C C . ASP A 1 86 ? -8.071 -1.682 -11.783 1.00 91.00 86 ASP A C 1
ATOM 645 O O . ASP A 1 86 ? -8.943 -0.816 -11.717 1.00 91.00 86 ASP A O 1
ATOM 649 N N . CYS A 1 87 ? -6.812 -1.391 -12.119 1.00 90.75 87 CYS A N 1
ATOM 650 C CA . CYS A 1 87 ? -6.397 -0.088 -12.630 1.00 90.75 87 CYS A CA 1
ATOM 651 C C . CYS A 1 87 ? -5.245 -0.201 -13.634 1.00 90.75 87 CYS A C 1
ATOM 653 O O . CYS A 1 87 ? -4.471 -1.161 -13.651 1.00 90.75 87 CYS A O 1
ATOM 655 N N . SER A 1 88 ? -5.137 0.807 -14.491 1.00 93.69 88 SER A N 1
ATOM 656 C CA . SER A 1 88 ? -4.021 0.980 -15.418 1.00 93.69 88 SER A CA 1
ATOM 657 C C . SER A 1 88 ? -2.755 1.490 -14.709 1.00 93.69 88 SER A C 1
ATOM 659 O O . SER A 1 88 ? -2.837 2.089 -13.630 1.00 93.69 88 SER A O 1
ATOM 661 N N . PRO A 1 89 ? -1.563 1.327 -15.320 1.00 91.19 89 PRO A N 1
ATOM 662 C CA . PRO A 1 89 ? -0.331 1.917 -14.796 1.00 91.19 89 PRO A CA 1
ATOM 663 C C . PRO A 1 89 ? -0.404 3.438 -14.594 1.00 91.19 89 PRO A C 1
ATOM 665 O O . PRO A 1 89 ? 0.134 3.943 -13.611 1.00 91.19 89 PRO A O 1
ATOM 668 N N . ASP A 1 90 ? -1.099 4.162 -15.476 1.00 92.56 90 ASP A N 1
ATOM 669 C CA . ASP A 1 90 ? -1.285 5.615 -15.375 1.00 92.56 90 ASP A CA 1
ATOM 670 C C . ASP A 1 90 ? -2.168 6.015 -14.186 1.00 92.56 90 ASP A C 1
ATOM 672 O O . ASP A 1 90 ? -1.838 6.949 -13.449 1.00 92.56 90 ASP A O 1
ATOM 676 N N . GLU A 1 91 ? -3.269 5.292 -13.960 1.00 91.81 91 GLU A N 1
ATOM 677 C CA . GLU A 1 91 ? -4.132 5.491 -12.790 1.00 91.81 91 GLU A CA 1
ATOM 678 C C . GLU A 1 91 ? -3.382 5.170 -11.495 1.00 91.81 91 GLU A C 1
ATOM 680 O O . GLU A 1 91 ? -3.473 5.925 -10.521 1.00 91.81 91 GLU A O 1
ATOM 685 N N . PHE A 1 92 ? -2.583 4.095 -11.500 1.00 91.50 92 PHE A N 1
ATOM 686 C CA . PHE A 1 92 ? -1.684 3.770 -10.397 1.00 91.50 92 PHE A CA 1
ATOM 687 C C . PHE A 1 92 ? -0.693 4.893 -10.111 1.00 91.50 92 PHE A C 1
ATOM 689 O O . PHE A 1 92 ? -0.531 5.308 -8.962 1.00 91.50 92 PHE A O 1
ATOM 696 N N . ALA A 1 93 ? -0.066 5.427 -11.156 1.00 89.00 93 ALA A N 1
ATOM 697 C CA . ALA A 1 93 ? 0.895 6.505 -11.036 1.00 89.00 93 ALA A CA 1
ATOM 698 C C . ALA A 1 93 ? 0.275 7.796 -10.495 1.00 89.00 93 ALA A C 1
ATOM 700 O O . ALA A 1 93 ? 0.856 8.443 -9.627 1.00 89.00 93 ALA A O 1
ATOM 701 N N . GLU A 1 94 ? -0.924 8.156 -10.951 1.00 88.75 94 GLU A N 1
ATOM 702 C CA . GLU A 1 94 ? -1.632 9.331 -10.451 1.00 88.75 94 GLU A CA 1
ATOM 703 C C . GLU A 1 94 ? -2.003 9.219 -8.974 1.00 88.75 94 GLU A C 1
ATOM 705 O O . GLU A 1 94 ? -1.821 10.171 -8.212 1.00 88.75 94 GLU A O 1
ATOM 710 N N . PHE A 1 95 ? -2.505 8.060 -8.558 1.00 87.62 95 PHE A N 1
ATOM 711 C CA . PHE A 1 95 ? -2.751 7.783 -7.151 1.00 87.62 95 PHE A CA 1
ATOM 712 C C . PHE A 1 95 ? -1.460 7.865 -6.333 1.00 87.62 95 PHE A C 1
ATOM 714 O O . PHE A 1 95 ? -1.433 8.544 -5.307 1.00 87.62 95 PHE A O 1
ATOM 721 N N . ALA A 1 96 ? -0.401 7.193 -6.783 1.00 84.44 96 ALA A N 1
ATOM 722 C CA . ALA A 1 96 ? 0.877 7.126 -6.088 1.00 84.44 96 ALA A CA 1
ATOM 723 C C . ALA A 1 96 ? 1.486 8.520 -5.891 1.00 84.44 96 ALA A C 1
ATOM 725 O O . ALA A 1 96 ? 1.942 8.846 -4.796 1.00 84.44 96 ALA A O 1
ATOM 726 N N . ASP A 1 97 ? 1.419 9.368 -6.919 1.00 82.12 97 ASP A N 1
ATOM 727 C CA . ASP A 1 97 ? 1.931 10.736 -6.864 1.00 82.12 97 ASP A CA 1
ATOM 728 C C . ASP A 1 97 ? 1.067 11.650 -5.982 1.00 82.12 97 ASP A C 1
ATOM 730 O O . ASP A 1 97 ? 1.607 12.478 -5.249 1.00 82.12 97 ASP A O 1
ATOM 734 N N . LYS A 1 98 ? -0.265 11.480 -5.972 1.00 78.25 98 LYS A N 1
ATOM 735 C CA . LYS A 1 98 ? -1.162 12.215 -5.054 1.00 78.25 98 LYS A CA 1
ATOM 736 C C . LYS A 1 98 ? -0.956 11.827 -3.590 1.00 78.25 98 LYS A C 1
ATOM 738 O O . LYS A 1 98 ? -1.106 12.668 -2.710 1.00 78.25 98 LYS A O 1
ATOM 743 N N . ASN A 1 99 ? -0.615 10.565 -3.337 1.00 68.75 99 ASN A N 1
ATOM 744 C CA . ASN A 1 99 ? -0.351 10.025 -2.002 1.00 68.75 99 ASN A CA 1
ATOM 745 C C . ASN A 1 99 ? 1.130 10.126 -1.610 1.00 68.75 99 ASN A C 1
ATOM 747 O O . ASN A 1 99 ? 1.530 9.580 -0.581 1.00 68.75 99 ASN A O 1
ATOM 751 N N . TYR A 1 100 ? 1.943 10.838 -2.400 1.00 62.91 100 TYR A N 1
ATOM 752 C CA . TYR A 1 100 ? 3.361 11.069 -2.143 1.00 62.91 100 TYR A CA 1
ATOM 753 C C . TYR A 1 100 ? 3.569 12.069 -0.995 1.00 62.91 100 TYR A C 1
ATOM 755 O O . TYR A 1 100 ? 4.109 13.163 -1.145 1.00 62.91 100 TYR A O 1
ATOM 763 N N . THR A 1 101 ? 3.115 11.689 0.190 1.00 54.00 101 THR A N 1
ATOM 764 C CA . THR A 1 101 ? 3.316 12.395 1.448 1.00 54.00 101 THR A CA 1
ATOM 765 C C . THR A 1 101 ? 4.056 11.454 2.386 1.00 54.00 101 THR A C 1
ATOM 767 O 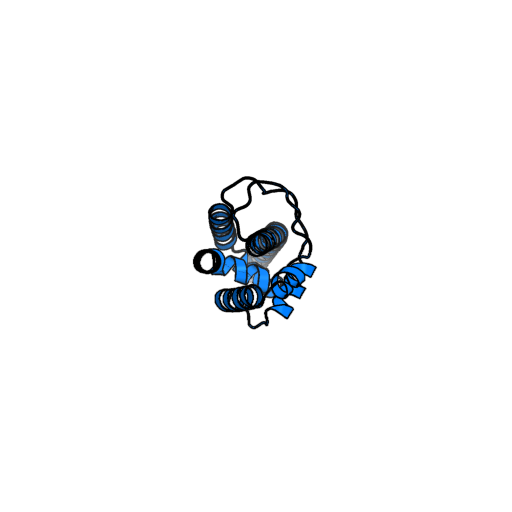O . THR A 1 101 ? 3.604 10.332 2.595 1.00 54.00 101 THR A O 1
ATOM 770 N N . LEU A 1 102 ? 5.167 11.947 2.950 1.00 48.41 102 LEU A N 1
ATOM 771 C CA . LEU A 1 102 ? 6.126 11.277 3.849 1.00 48.41 102 LEU A CA 1
ATOM 772 C C . LEU A 1 102 ? 7.305 10.599 3.132 1.00 48.41 102 LEU A C 1
ATOM 774 O O . LEU A 1 102 ? 7.410 9.383 3.017 1.00 48.41 102 LEU A O 1
ATOM 778 N N . ARG A 1 103 ? 8.246 11.439 2.681 1.00 51.50 103 ARG A N 1
ATOM 779 C CA . ARG A 1 103 ? 9.577 11.035 2.193 1.00 51.50 103 ARG A CA 1
ATOM 780 C C . ARG A 1 103 ? 10.626 10.918 3.315 1.00 51.50 103 ARG A C 1
ATOM 782 O O . ARG A 1 103 ? 11.764 10.545 3.040 1.00 51.50 103 ARG A O 1
ATOM 789 N N . ASN A 1 104 ? 10.249 11.224 4.555 1.00 44.53 104 ASN A N 1
ATOM 790 C CA . ASN A 1 104 ? 11.153 11.317 5.696 1.00 44.53 104 ASN A CA 1
ATOM 791 C C . ASN A 1 104 ? 10.645 10.383 6.798 1.00 44.53 104 ASN A C 1
ATOM 793 O O . ASN A 1 104 ? 9.578 10.645 7.341 1.00 44.53 104 ASN A O 1
ATOM 797 N N . ASP A 1 105 ? 11.332 9.255 7.016 1.00 43.09 105 ASP A N 1
ATOM 798 C CA . ASP A 1 105 ? 11.868 8.884 8.345 1.00 43.09 105 ASP A CA 1
ATOM 799 C C . ASP A 1 105 ? 12.433 7.448 8.424 1.00 43.09 105 ASP A C 1
ATOM 801 O O . ASP A 1 105 ? 13.264 7.192 9.285 1.00 43.09 105 ASP A O 1
ATOM 805 N N . ASP A 1 106 ? 12.149 6.538 7.482 1.00 45.59 106 ASP A N 1
ATOM 806 C CA . ASP A 1 106 ? 12.593 5.127 7.598 1.00 45.59 106 ASP A CA 1
ATOM 807 C C . ASP A 1 106 ? 13.593 4.677 6.502 1.00 45.59 106 ASP A C 1
ATOM 809 O O . ASP A 1 106 ? 13.403 3.669 5.826 1.00 45.59 106 ASP A O 1
ATOM 813 N N . GLN A 1 107 ? 14.689 5.422 6.296 1.00 47.12 107 GLN A N 1
ATOM 814 C CA . GLN A 1 107 ? 15.655 5.197 5.192 1.00 47.12 107 GLN A CA 1
ATOM 815 C C . GLN A 1 107 ? 16.842 4.242 5.482 1.00 47.12 107 GLN A C 1
ATOM 817 O O . GLN A 1 107 ? 17.810 4.238 4.715 1.00 47.12 107 GLN A O 1
ATOM 822 N N . HIS A 1 108 ? 16.821 3.431 6.550 1.00 41.78 108 HIS A N 1
ATOM 823 C CA . HIS A 1 108 ? 18.062 2.791 7.037 1.00 41.78 108 HIS A CA 1
ATOM 824 C C . HIS A 1 108 ? 18.093 1.267 7.224 1.00 41.78 108 HIS A C 1
ATOM 826 O O . HIS A 1 108 ? 19.155 0.761 7.571 1.00 41.78 108 HIS A O 1
ATOM 832 N N . ASN A 1 109 ? 17.035 0.511 6.922 1.00 39.94 109 ASN A N 1
ATOM 833 C CA . ASN A 1 109 ? 17.082 -0.959 6.998 1.00 39.94 109 ASN A CA 1
ATOM 834 C C . ASN A 1 109 ? 16.763 -1.602 5.644 1.00 39.94 109 ASN A C 1
ATOM 836 O O . ASN A 1 109 ? 16.173 -0.954 4.784 1.00 39.94 109 ASN A O 1
ATOM 840 N N . SER A 1 110 ? 17.176 -2.860 5.453 1.00 53.03 110 SER A N 1
ATOM 841 C CA . SER A 1 110 ? 16.841 -3.710 4.301 1.00 53.03 110 SER A CA 1
ATOM 842 C C . SER A 1 110 ? 15.373 -3.513 3.890 1.00 53.03 110 SER A C 1
ATOM 844 O O . SER A 1 110 ? 14.458 -4.019 4.538 1.00 53.03 110 SER A O 1
ATOM 846 N N . LEU A 1 111 ? 15.156 -2.716 2.833 1.00 70.94 111 LEU A N 1
ATOM 847 C CA . LEU A 1 111 ? 13.849 -2.132 2.505 1.00 70.94 111 LEU A CA 1
ATOM 848 C C . LEU A 1 111 ? 12.768 -3.216 2.374 1.00 70.94 111 LEU A C 1
ATOM 850 O O . LEU A 1 111 ? 11.678 -3.055 2.903 1.00 70.94 111 LEU A O 1
ATOM 854 N N . ASP A 1 112 ? 13.099 -4.360 1.776 1.00 82.88 112 ASP A N 1
ATOM 855 C CA . ASP A 1 112 ? 12.140 -5.435 1.505 1.00 82.88 112 ASP A CA 1
ATOM 856 C C . ASP A 1 112 ? 11.735 -6.206 2.782 1.00 82.88 112 ASP A C 1
ATOM 858 O O . ASP A 1 112 ? 10.550 -6.430 3.012 1.00 82.88 112 ASP A O 1
ATOM 862 N N . GLU A 1 113 ? 12.677 -6.560 3.666 1.00 84.12 113 GLU A N 1
ATOM 863 C CA . GLU A 1 113 ? 12.363 -7.254 4.931 1.00 84.12 113 GLU A CA 1
ATOM 864 C C . GLU A 1 113 ? 11.561 -6.363 5.882 1.00 84.12 113 GLU A C 1
ATOM 866 O O . GLU A 1 113 ? 10.603 -6.820 6.509 1.00 84.12 113 GLU A O 1
ATOM 871 N N . PHE A 1 114 ? 11.918 -5.077 5.952 1.00 85.12 114 PHE A N 1
ATOM 872 C CA . PHE A 1 114 ? 11.163 -4.084 6.708 1.00 85.12 114 PHE A CA 1
ATOM 873 C C . PHE A 1 114 ? 9.728 -3.953 6.185 1.00 85.12 114 PHE A C 1
ATOM 875 O O . PHE A 1 114 ? 8.782 -3.972 6.977 1.00 85.12 114 PHE A O 1
ATOM 882 N N . LEU A 1 115 ? 9.555 -3.854 4.861 1.00 88.56 115 LEU A N 1
ATOM 883 C CA . LEU A 1 115 ? 8.240 -3.775 4.226 1.00 88.56 115 LEU A CA 1
ATOM 884 C C . LEU A 1 115 ? 7.383 -5.004 4.572 1.00 88.56 115 LEU A C 1
ATOM 886 O O . LEU A 1 115 ? 6.216 -4.849 4.941 1.00 88.56 115 LEU A O 1
ATOM 890 N N . ILE A 1 116 ? 7.967 -6.207 4.533 1.00 92.44 116 ILE A N 1
ATOM 891 C CA . ILE A 1 116 ? 7.288 -7.463 4.892 1.00 92.44 116 ILE A CA 1
ATOM 892 C C . ILE A 1 116 ? 6.897 -7.482 6.374 1.00 92.44 116 ILE A C 1
ATOM 894 O O . ILE A 1 116 ? 5.733 -7.727 6.700 1.00 92.44 116 ILE A O 1
ATOM 898 N N . ASP A 1 117 ? 7.837 -7.215 7.285 1.00 91.50 117 ASP A N 1
ATOM 899 C CA . ASP A 1 117 ? 7.578 -7.231 8.730 1.00 91.50 117 ASP A CA 1
ATOM 900 C C . ASP A 1 117 ? 6.508 -6.201 9.120 1.00 91.50 117 ASP A C 1
ATOM 902 O O . ASP A 1 117 ? 5.550 -6.516 9.837 1.00 91.50 117 ASP A O 1
ATOM 906 N N . LYS A 1 118 ? 6.601 -4.981 8.581 1.00 91.81 118 LYS A N 1
ATOM 907 C CA . LYS A 1 118 ? 5.605 -3.935 8.821 1.00 91.81 118 LYS A CA 1
ATOM 908 C C . LYS A 1 118 ? 4.239 -4.320 8.255 1.00 91.81 118 LYS A C 1
ATOM 910 O O . LYS A 1 118 ? 3.235 -4.145 8.950 1.00 91.81 118 LYS A O 1
ATOM 915 N N . ALA A 1 119 ? 4.182 -4.892 7.050 1.00 95.00 119 ALA A N 1
ATOM 916 C CA . ALA A 1 119 ? 2.933 -5.371 6.462 1.00 95.00 119 ALA A CA 1
ATOM 917 C C . ALA A 1 119 ? 2.286 -6.465 7.323 1.00 95.00 119 ALA A C 1
ATOM 919 O O . ALA A 1 119 ? 1.083 -6.419 7.585 1.00 95.00 119 ALA A O 1
ATOM 920 N N . ARG A 1 120 ? 3.076 -7.418 7.835 1.00 95.81 120 ARG A N 1
ATOM 921 C CA . ARG A 1 120 ? 2.597 -8.468 8.751 1.00 95.81 120 ARG A CA 1
ATOM 922 C C . ARG A 1 120 ? 2.051 -7.882 10.051 1.00 95.81 120 ARG A C 1
ATOM 924 O O . ARG A 1 120 ? 0.955 -8.261 10.462 1.00 95.81 120 ARG A O 1
ATOM 931 N N . LYS A 1 121 ? 2.750 -6.918 10.658 1.00 94.94 121 LYS A N 1
ATOM 932 C CA . LYS A 1 121 ? 2.287 -6.215 11.868 1.00 94.94 121 LYS A CA 1
ATOM 933 C C . LYS A 1 121 ? 0.971 -5.472 11.636 1.00 94.94 121 LYS A C 1
ATOM 935 O O . LYS A 1 121 ? 0.063 -5.585 12.455 1.00 94.94 121 LYS A O 1
ATOM 940 N N . LEU A 1 122 ? 0.829 -4.766 10.514 1.00 95.31 122 LEU A N 1
ATOM 941 C CA . LEU A 1 122 ? -0.408 -4.053 10.175 1.00 95.31 122 LEU A CA 1
ATOM 942 C C . LEU A 1 122 ? -1.570 -5.009 9.877 1.00 95.31 122 LEU A C 1
ATOM 944 O O . LEU A 1 122 ? -2.689 -4.766 10.333 1.00 95.31 122 LEU A O 1
ATOM 948 N N . LYS A 1 123 ? -1.314 -6.128 9.188 1.00 95.94 123 LYS A N 1
ATOM 949 C CA . LYS A 1 123 ? -2.308 -7.197 8.998 1.00 95.94 123 LYS A CA 1
ATOM 950 C C . LYS A 1 123 ? -2.770 -7.776 10.336 1.00 95.94 123 LYS A C 1
ATOM 952 O O . LYS A 1 123 ? -3.973 -7.853 10.576 1.00 95.94 123 LYS A O 1
ATOM 957 N N . ALA A 1 124 ? -1.836 -8.115 11.225 1.00 94.56 124 ALA A N 1
ATOM 958 C CA . ALA A 1 124 ? -2.136 -8.656 12.550 1.00 94.56 124 ALA A CA 1
ATOM 959 C C . ALA A 1 124 ? -2.902 -7.660 13.440 1.00 94.56 124 ALA A C 1
ATOM 961 O O . ALA A 1 124 ? -3.793 -8.060 14.184 1.00 94.56 124 ALA A O 1
ATOM 962 N N . ALA A 1 125 ? -2.616 -6.361 13.314 1.00 93.25 125 ALA A N 1
ATOM 963 C CA . ALA A 1 125 ? -3.360 -5.295 13.986 1.00 93.25 125 ALA A CA 1
ATOM 964 C C . ALA A 1 125 ? -4.768 -5.057 13.399 1.00 93.25 125 ALA A C 1
ATOM 966 O O . ALA A 1 125 ? -5.508 -4.211 13.893 1.00 93.25 125 ALA A O 1
ATOM 967 N N . GLY A 1 126 ? -5.152 -5.779 12.340 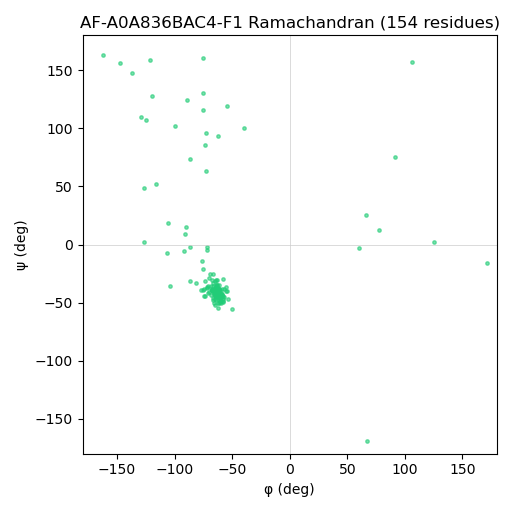1.00 93.69 126 GLY A N 1
ATOM 968 C CA . GLY A 1 126 ? -6.452 -5.643 11.689 1.00 93.69 126 GLY A CA 1
ATOM 969 C C . GLY A 1 126 ? -6.574 -4.427 10.769 1.00 93.69 126 GLY A C 1
ATOM 970 O O . GLY A 1 126 ? -7.684 -4.130 10.334 1.00 93.69 126 GLY A O 1
ATOM 971 N N . ALA A 1 127 ? -5.468 -3.750 10.435 1.00 95.06 127 ALA A N 1
ATOM 972 C CA . ALA A 1 127 ? -5.481 -2.514 9.651 1.00 95.06 127 ALA A CA 1
ATOM 973 C C . ALA A 1 127 ? -6.163 -2.697 8.290 1.00 95.06 127 ALA A C 1
ATOM 975 O O . ALA A 1 127 ? -7.037 -1.911 7.942 1.00 95.06 127 ALA A O 1
ATOM 976 N N . VAL A 1 128 ? -5.841 -3.781 7.570 1.00 95.25 128 VAL A N 1
ATOM 977 C CA . VAL A 1 128 ? -6.471 -4.104 6.277 1.00 95.25 128 VAL A CA 1
ATOM 978 C C . VAL A 1 128 ? -7.986 -4.241 6.443 1.00 95.25 128 VAL A C 1
ATOM 980 O O . VAL A 1 128 ? -8.739 -3.593 5.733 1.00 95.25 128 VAL A O 1
ATOM 983 N N . ARG A 1 129 ? -8.463 -5.002 7.434 1.00 95.06 129 ARG A N 1
ATOM 984 C CA . ARG A 1 129 ? -9.907 -5.183 7.671 1.00 95.06 129 ARG A CA 1
ATOM 985 C C . ARG A 1 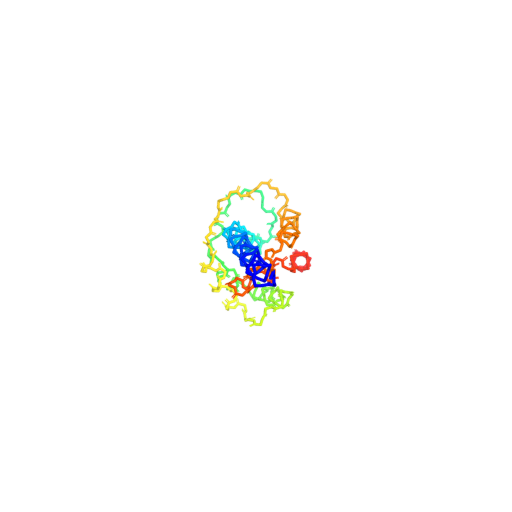129 ? -10.613 -3.870 8.023 1.00 95.06 129 ARG A C 1
ATOM 987 O O . ARG A 1 129 ? -11.732 -3.648 7.576 1.00 95.06 129 ARG A O 1
ATOM 994 N N . LEU A 1 130 ? -9.986 -3.036 8.850 1.00 94.06 130 LEU A N 1
ATOM 995 C CA . LEU A 1 130 ? -10.592 -1.805 9.359 1.00 94.06 130 LEU A CA 1
ATOM 996 C C . LEU A 1 130 ? -10.605 -0.682 8.316 1.00 94.06 130 LEU A C 1
ATOM 998 O O . LEU A 1 130 ? -11.582 0.062 8.229 1.00 94.06 130 LEU A O 1
ATOM 1002 N N . LEU A 1 131 ? -9.538 -0.557 7.527 1.00 95.38 131 LEU A N 1
ATOM 1003 C CA . LEU A 1 131 ? -9.288 0.618 6.691 1.00 95.38 131 LEU A CA 1
ATOM 1004 C C . LEU A 1 131 ? -9.527 0.382 5.198 1.00 95.38 131 LEU A C 1
ATOM 1006 O O . LEU A 1 131 ? -9.537 1.350 4.446 1.00 95.38 131 LEU A O 1
ATOM 1010 N N . HIS A 1 132 ? -9.781 -0.851 4.749 1.00 93.75 132 HIS A N 1
ATOM 1011 C CA . HIS A 1 132 ? -9.944 -1.149 3.320 1.00 93.75 132 HIS A CA 1
ATOM 1012 C C . HIS A 1 132 ? -11.059 -0.345 2.634 1.00 93.75 132 HIS A C 1
ATOM 1014 O O . HIS A 1 132 ? -10.954 -0.053 1.450 1.00 93.75 132 HIS A O 1
ATOM 1020 N N . SER A 1 133 ? -12.122 0.053 3.339 1.00 92.44 133 SER A N 1
ATOM 1021 C CA . SER A 1 133 ? -13.176 0.888 2.740 1.00 92.44 133 SER A CA 1
ATOM 1022 C C . SER A 1 133 ? -12.728 2.322 2.431 1.00 92.44 133 SER A C 1
ATOM 1024 O O . SER A 1 133 ? -13.310 2.957 1.558 1.00 92.44 133 SER A O 1
ATOM 1026 N N . GLN A 1 134 ? -11.716 2.830 3.138 1.00 91.88 134 GLN A N 1
ATOM 1027 C CA . GLN A 1 134 ? -11.217 4.206 3.023 1.00 91.88 134 GLN A CA 1
ATOM 1028 C C . GLN A 1 134 ? -9.895 4.271 2.248 1.00 91.88 134 GLN A C 1
ATOM 1030 O O . GLN A 1 134 ? -9.664 5.202 1.485 1.00 91.88 134 GLN A O 1
ATOM 1035 N N . LEU A 1 135 ? -9.046 3.259 2.430 1.00 91.94 135 LEU A N 1
ATOM 1036 C CA . LEU A 1 135 ? -7.689 3.158 1.899 1.00 91.94 135 LEU A CA 1
ATOM 1037 C C . LEU A 1 135 ? -7.519 1.841 1.137 1.00 91.94 135 LEU A C 1
ATOM 1039 O O . LEU A 1 135 ? -6.594 1.073 1.408 1.00 91.94 135 LEU A O 1
ATOM 1043 N N . SER A 1 136 ? -8.457 1.531 0.239 1.00 92.75 136 SER A N 1
ATOM 1044 C CA . SER A 1 136 ? -8.515 0.241 -0.464 1.00 92.75 136 SER A CA 1
ATOM 1045 C C . SER A 1 136 ? -7.199 -0.084 -1.162 1.00 92.75 136 SER A C 1
ATOM 1047 O O . SER A 1 136 ? -6.653 -1.163 -0.967 1.00 92.75 136 SER A O 1
ATOM 1049 N N . TRP A 1 137 ? -6.626 0.877 -1.885 1.00 93.06 137 TRP A N 1
ATOM 1050 C CA . TRP A 1 137 ? -5.388 0.675 -2.633 1.00 93.06 137 TRP A CA 1
ATOM 1051 C C . TRP A 1 137 ? -4.188 0.430 -1.719 1.00 93.06 137 TRP A C 1
ATOM 1053 O O . TRP A 1 137 ? -3.454 -0.537 -1.911 1.00 93.06 137 TRP A O 1
ATOM 1063 N N . GLN A 1 138 ? -4.011 1.247 -0.677 1.00 93.69 138 GLN A N 1
ATOM 1064 C CA . GLN A 1 138 ? -2.945 1.051 0.305 1.00 93.69 138 GLN A CA 1
ATOM 1065 C C . GLN A 1 138 ? -3.102 -0.299 1.021 1.00 93.69 138 GLN A C 1
ATOM 1067 O O . GLN A 1 138 ? -2.128 -1.028 1.197 1.00 93.69 138 GLN A O 1
ATOM 1072 N N . CYS A 1 139 ? -4.330 -0.669 1.395 1.00 95.81 139 CYS A N 1
ATOM 1073 C CA . CYS A 1 139 ? -4.619 -1.945 2.044 1.00 95.81 139 CYS A CA 1
ATOM 1074 C C . CYS A 1 139 ? -4.335 -3.141 1.127 1.00 95.81 139 CYS A C 1
ATOM 1076 O O . CYS A 1 139 ? -3.781 -4.131 1.600 1.00 95.81 139 CYS A O 1
ATOM 1078 N N . SER A 1 140 ? -4.648 -3.041 -0.166 1.00 95.94 140 SER A N 1
ATOM 1079 C CA . SER A 1 140 ? -4.325 -4.059 -1.170 1.00 95.94 140 SER A CA 1
ATOM 1080 C C . SER A 1 140 ? -2.819 -4.247 -1.350 1.00 95.94 140 SER A C 1
ATOM 1082 O O . SER A 1 140 ? -2.345 -5.381 -1.413 1.00 95.94 140 SER A O 1
ATOM 1084 N N . LEU A 1 141 ? -2.037 -3.162 -1.352 1.00 94.44 141 LEU A N 1
ATOM 1085 C CA . LEU A 1 141 ? -0.573 -3.255 -1.380 1.00 94.44 141 LEU A CA 1
ATOM 1086 C C . LEU A 1 141 ? -0.030 -3.973 -0.133 1.00 94.44 141 LEU A C 1
ATOM 1088 O O . LEU A 1 141 ? 0.831 -4.842 -0.225 1.00 94.44 141 LEU A O 1
ATOM 1092 N N . ILE A 1 142 ? -0.563 -3.653 1.047 1.00 96.00 142 ILE A N 1
ATOM 1093 C CA . ILE A 1 142 ? -0.152 -4.278 2.314 1.00 96.00 142 ILE A CA 1
ATOM 1094 C C . ILE A 1 142 ? -0.553 -5.754 2.376 1.00 96.00 142 ILE A C 1
ATOM 1096 O O . ILE A 1 142 ? 0.204 -6.583 2.894 1.00 96.00 142 ILE A O 1
ATOM 1100 N N . ALA A 1 143 ? -1.737 -6.095 1.866 1.00 97.12 143 ALA A N 1
ATOM 1101 C CA . ALA A 1 143 ? -2.226 -7.466 1.832 1.00 97.12 143 ALA A CA 1
ATOM 1102 C C . ALA A 1 143 ? -1.254 -8.380 1.070 1.00 97.12 143 ALA A C 1
ATOM 1104 O O . ALA A 1 143 ? -0.882 -9.434 1.600 1.00 97.12 143 ALA A O 1
ATOM 1105 N N . ASN A 1 144 ? -0.766 -7.896 -0.077 1.00 97.00 144 ASN A N 1
ATOM 1106 C CA . ASN A 1 144 ? 0.015 -8.645 -1.063 1.00 97.00 144 ASN A CA 1
ATOM 1107 C C . ASN A 1 144 ? 1.521 -8.300 -1.061 1.00 97.00 144 ASN A C 1
ATOM 1109 O O . ASN A 1 144 ? 2.225 -8.579 -2.025 1.00 97.00 144 ASN A O 1
ATOM 1113 N N . MET A 1 145 ? 2.038 -7.686 0.012 1.00 95.50 145 MET A N 1
ATOM 1114 C CA . MET A 1 145 ? 3.404 -7.133 0.057 1.00 95.50 145 MET A CA 1
ATOM 1115 C C . MET A 1 145 ? 4.509 -8.139 -0.311 1.00 95.50 145 MET A C 1
ATOM 1117 O O . MET A 1 145 ? 5.466 -7.778 -0.986 1.00 95.50 145 MET A O 1
ATOM 1121 N N . GLU A 1 146 ? 4.396 -9.392 0.136 1.00 93.94 146 GLU A N 1
ATOM 1122 C CA . GLU A 1 146 ? 5.406 -10.428 -0.137 1.00 93.94 146 GLU A CA 1
ATOM 1123 C C . GLU A 1 146 ? 5.469 -10.753 -1.639 1.00 93.94 146 GLU A C 1
ATOM 1125 O O . GLU A 1 146 ? 6.533 -10.651 -2.245 1.00 93.94 146 GLU A O 1
ATOM 1130 N N . GLU A 1 147 ? 4.317 -11.013 -2.258 1.00 94.62 147 GLU A N 1
ATOM 1131 C CA . GLU A 1 147 ? 4.190 -11.307 -3.692 1.00 94.62 147 GLU A CA 1
ATOM 1132 C C . GLU A 1 147 ? 4.619 -10.118 -4.562 1.00 94.62 147 GLU A C 1
ATOM 1134 O O . GLU A 1 147 ? 5.268 -10.280 -5.596 1.00 94.62 147 GLU A O 1
ATOM 1139 N N . LEU A 1 148 ? 4.302 -8.898 -4.121 1.00 93.38 148 LEU A N 1
ATOM 1140 C CA . LEU A 1 148 ? 4.721 -7.666 -4.784 1.00 93.38 148 LEU A CA 1
ATOM 1141 C C . LEU A 1 148 ? 6.244 -7.501 -4.794 1.00 93.38 148 LEU A C 1
ATOM 1143 O O . LEU A 1 148 ? 6.820 -7.098 -5.806 1.00 93.38 148 LEU A O 1
ATOM 1147 N N . LEU A 1 149 ? 6.903 -7.805 -3.676 1.00 90.56 149 LEU A N 1
ATOM 1148 C CA . LEU A 1 149 ? 8.358 -7.732 -3.577 1.00 90.56 149 LEU A CA 1
ATOM 1149 C C . LEU A 1 149 ? 9.039 -8.843 -4.375 1.00 90.56 149 LEU A C 1
ATOM 1151 O O . LEU A 1 149 ? 10.080 -8.592 -4.978 1.00 90.56 149 LEU A O 1
ATOM 1155 N N . ASP A 1 150 ? 8.458 -10.039 -4.430 1.00 90.56 150 ASP A N 1
ATOM 1156 C CA . ASP A 1 150 ? 8.973 -11.114 -5.279 1.00 90.56 150 ASP A CA 1
ATOM 1157 C C . ASP A 1 150 ? 8.855 -10.753 -6.768 1.00 90.56 150 ASP A C 1
ATOM 1159 O O . ASP A 1 150 ? 9.834 -10.877 -7.504 1.00 90.56 150 ASP A O 1
ATOM 1163 N N . CYS A 1 151 ? 7.737 -10.149 -7.185 1.00 89.12 151 CYS A N 1
ATOM 1164 C CA . CYS A 1 151 ? 7.577 -9.611 -8.539 1.00 89.12 151 CYS A CA 1
ATOM 1165 C C . CYS A 1 151 ? 8.629 -8.534 -8.879 1.00 89.12 151 CYS A C 1
ATOM 1167 O O . CYS A 1 151 ? 9.151 -8.499 -9.995 1.00 89.12 151 CYS A O 1
ATOM 1169 N N . LEU A 1 152 ? 8.993 -7.674 -7.918 1.00 85.06 152 LEU A N 1
ATOM 1170 C CA . LEU A 1 152 ? 10.060 -6.683 -8.103 1.00 85.06 152 LEU A CA 1
ATOM 1171 C C . LEU A 1 152 ? 11.450 -7.317 -8.259 1.00 85.06 152 LEU A C 1
ATOM 1173 O O . LEU A 1 152 ? 12.269 -6.789 -9.013 1.00 85.06 152 LEU A O 1
ATOM 1177 N N . LYS A 1 153 ? 11.733 -8.422 -7.559 1.00 83.62 153 LYS A N 1
ATOM 1178 C CA . LYS A 1 153 ? 13.015 -9.139 -7.675 1.00 83.62 153 LYS A CA 1
ATOM 1179 C C . LYS A 1 153 ? 13.167 -9.808 -9.037 1.00 83.62 153 LYS A C 1
ATOM 1181 O O . LYS A 1 153 ? 14.261 -9.788 -9.579 1.00 83.62 153 LYS A O 1
ATOM 1186 N N . GLU A 1 154 ? 12.092 -10.364 -9.592 1.00 77.38 154 GLU A N 1
ATOM 1187 C CA . GLU A 1 154 ? 12.104 -10.987 -10.925 1.00 77.38 154 GLU A CA 1
ATOM 1188 C C . GLU A 1 154 ? 12.338 -9.983 -12.064 1.00 77.38 154 GLU A C 1
ATOM 1190 O O . GLU A 1 154 ? 12.798 -10.359 -13.140 1.00 77.38 154 GLU A O 1
ATOM 1195 N N . ALA A 1 155 ? 11.999 -8.712 -11.839 1.00 70.81 155 ALA A N 1
ATOM 1196 C CA . ALA A 1 155 ? 12.163 -7.633 -12.808 1.00 70.81 155 ALA A CA 1
ATOM 1197 C C . ALA A 1 155 ? 13.505 -6.879 -12.699 1.00 70.81 155 ALA A C 1
ATOM 1199 O O . ALA A 1 155 ? 13.750 -5.993 -13.518 1.00 70.81 155 ALA A O 1
ATOM 1200 N N . SER A 1 156 ? 14.330 -7.180 -11.685 1.00 59.25 156 SER A N 1
ATOM 1201 C CA . SER A 1 156 ? 15.633 -6.536 -11.417 1.00 59.25 156 SER A CA 1
ATOM 1202 C C . SER A 1 156 ? 16.796 -7.343 -11.989 1.00 59.25 156 SER A C 1
ATOM 1204 O O . SER A 1 156 ? 17.772 -6.701 -12.439 1.00 59.25 156 SER A O 1
#

Mean predicted aligned error: 8.9 Å

pLDDT: mean 80.38, std 16.5, range [35.88, 97.12]

Solvent-accessible surface area (backbone atoms only — not comparable to full-atom values): 8788 Å² total; per-residue (Å²): 127,63,72,66,55,55,51,52,49,54,52,52,54,50,55,50,50,51,57,50,51,51,52,50,52,51,48,49,67,64,39,50,62,54,44,50,44,53,40,35,51,50,53,51,41,62,72,61,75,44,73,57,78,66,95,68,85,76,83,56,58,45,53,44,44,34,71,70,40,69,67,46,32,52,48,44,44,48,45,31,54,64,32,70,43,96,62,52,43,67,58,48,16,51,51,51,49,74,53,68,60,76,95,77,86,83,59,79,60,66,46,65,64,52,52,42,54,52,28,52,52,39,52,74,71,38,38,42,80,73,38,31,92,80,40,43,69,41,28,29,44,42,74,31,39,64,64,46,51,50,55,51,59,78,76,104

Secondary structure (DSSP, 8-state):
-HHHHHHHHHHHHHHHHHHHHHHHHHHHHHHHHHHHHHHHHHHHHHHHSS---S----TTHHHHHHHH-HHHHHHHHHHHHHTT----HHHHHHHHHHT----SS--SS-HHHHHHHHHHHHHHTTHHHHHTTTSHHHHHHHHTHHHHHHHHHHT-

Nearest PDB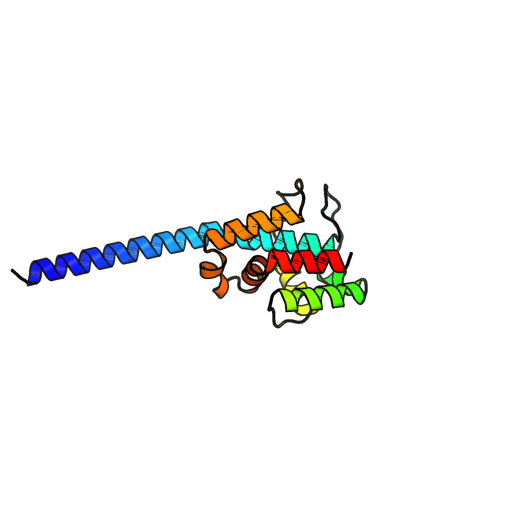 structures (foldseek):
  1zs3-assembly1_H  TM=2.510E-01  e=8.523E-01  Lactococcus lactis

Sequence (156 aa):
MKAGYELQLQTGDQTLQENLAEKEAFQRLMLEPQVIALASTFTARIISGKARSGSDPSSGGMKAFILKNEENSQLVGKLTKVAGLDCSPDEFAEFADKNYTLRNDDQHNSLDEFLIDKARKLKAAGAVRLLHSQLSWQCSLIANMEELLDCLKEAS

Organism: NCBI:txid2026947